Protein AF-A0A2P8VXW0-F1 (afdb_monomer)

Secondary structure (DSSP, 8-state):
-------------S----------------TT---TT----------BTTB-SS-TT-EEEEEEES-TTT-S-HHHHHHHHHHHEEEEEEEEEE---PPPTT-HHHHHHHHHHHHHHHHTTT--TT--HHHHHHHTT-S--------PPPSS---

Radius of gyration: 18.62 Å; Cα contacts (8 Å, |Δi|>4): 194; chains: 1; bounding box: 44×61×47 Å

Nearest PDB structures (foldseek):
  8ys9-assembly2_B  TM=9.111E-01  e=8.994E-05  Rubellimicrobium thermophilum DSM 16684
  8ys9-assembly1_A  TM=9.131E-01  e=2.119E-04  Rubellimicrobium thermophilum DSM 16684
  1vlm-assembly2_B  TM=7.626E-01  e=7.380E-05  Thermotoga maritima MSB8
  3bus-assembly2_B  TM=7.674E-01  e=1.343E-03  Lentzea aerocolonigenes
  2gs9-assembly1_B  TM=7.637E-01  e=4.118E-03  Thermus thermophilus HB8

Solvent-accessible surface area (backbone atoms only — not comparable to full-atom values): 9965 Å² total; per-residue (Å²): 141,87,78,88,78,77,91,71,84,82,77,95,73,90,73,63,69,48,74,49,78,43,85,55,89,80,83,84,76,72,95,86,66,86,59,91,88,67,93,77,38,69,45,86,51,81,41,41,60,62,51,54,90,62,58,68,50,67,34,64,60,48,77,44,72,58,42,73,27,26,52,94,47,53,67,50,22,45,48,36,55,58,44,25,30,26,93,91,36,46,82,46,76,49,64,57,51,40,52,62,84,99,36,72,62,30,54,50,30,59,70,44,22,67,55,34,27,74,72,50,79,37,24,31,44,54,35,64,57,67,63,54,54,69,67,60,74,60,97,73,85,86,85,81,90,78,86,74,83,68,96,62,90,86,122

Structure (mmCIF, N/CA/C/O backbone):
data_AF-A0A2P8VXW0-F1
#
_entry.id   AF-A0A2P8VXW0-F1
#
loop_
_atom_site.group_PDB
_atom_site.id
_atom_site.type_symbol
_atom_site.label_atom_id
_atom_site.label_alt_id
_atom_site.label_comp_id
_atom_site.label_asym_id
_atom_site.label_entity_id
_atom_site.label_seq_id
_atom_site.pdbx_PDB_ins_code
_atom_site.Cartn_x
_atom_site.Cartn_y
_atom_site.Cartn_z
_atom_site.occupancy
_atom_site.B_iso_or_equiv
_atom_site.auth_seq_id
_atom_site.auth_comp_id
_atom_site.auth_asym_id
_atom_site.auth_atom_id
_atom_site.pdbx_PDB_model_num
ATOM 1 N N . MET A 1 1 ? 4.647 48.413 15.005 1.00 32.50 1 MET A N 1
ATOM 2 C CA . MET A 1 1 ? 4.215 47.037 15.328 1.00 32.50 1 MET A CA 1
ATOM 3 C C . MET A 1 1 ? 4.619 46.131 14.163 1.00 32.50 1 MET A C 1
ATOM 5 O O . MET A 1 1 ? 3.854 46.026 13.212 1.00 32.50 1 MET A O 1
ATOM 9 N N . PRO A 1 2 ? 5.861 45.615 14.127 1.00 33.34 2 PRO A N 1
ATOM 10 C CA . PRO A 1 2 ? 6.393 44.892 12.972 1.00 33.34 2 PRO A CA 1
ATOM 11 C C . PRO A 1 2 ? 6.277 43.370 13.150 1.00 33.34 2 PRO A C 1
ATOM 13 O O . PRO A 1 2 ? 6.408 42.871 14.264 1.00 33.34 2 PRO A O 1
ATOM 16 N N . GLY A 1 3 ? 6.088 42.634 12.051 1.00 25.45 3 GLY A N 1
ATOM 17 C CA . GLY A 1 3 ? 6.204 41.173 12.068 1.00 25.45 3 GLY A CA 1
ATOM 18 C C . GLY A 1 3 ? 5.501 40.435 10.933 1.00 25.45 3 GLY A C 1
ATOM 19 O O . GLY A 1 3 ? 4.751 39.502 11.181 1.00 25.45 3 GLY A O 1
ATOM 20 N N . SER A 1 4 ? 5.719 40.847 9.686 1.00 39.91 4 SER A N 1
ATOM 21 C CA . SER A 1 4 ? 5.292 40.124 8.487 1.00 39.91 4 SER A CA 1
ATOM 22 C C . SER A 1 4 ? 5.861 38.697 8.444 1.00 39.91 4 SER A C 1
ATOM 24 O O . SER A 1 4 ? 7.034 38.511 8.123 1.00 39.91 4 SER A O 1
ATOM 26 N N . GLY A 1 5 ? 5.028 37.689 8.693 1.00 26.05 5 GLY A N 1
ATOM 27 C CA . GLY A 1 5 ? 5.357 36.280 8.478 1.00 26.05 5 GLY A CA 1
ATOM 28 C C . GLY A 1 5 ? 4.836 35.784 7.132 1.00 26.05 5 GLY A C 1
ATOM 29 O O . GLY A 1 5 ? 3.838 35.074 7.072 1.00 26.05 5 GLY A O 1
ATOM 30 N N . ARG A 1 6 ? 5.494 36.161 6.029 1.00 28.69 6 ARG A N 1
ATOM 31 C CA . ARG A 1 6 ? 5.313 35.461 4.748 1.00 28.69 6 ARG A CA 1
ATOM 32 C C . ARG A 1 6 ? 5.818 34.032 4.938 1.00 28.69 6 ARG A C 1
ATOM 34 O O . ARG A 1 6 ? 7.027 33.843 5.035 1.00 28.69 6 ARG A O 1
ATOM 41 N N . CYS A 1 7 ? 4.936 33.036 4.930 1.00 27.20 7 CYS A N 1
ATOM 42 C CA . CYS A 1 7 ? 5.365 31.649 4.771 1.00 27.20 7 CYS A CA 1
ATOM 43 C C . CYS A 1 7 ? 5.811 31.461 3.309 1.00 27.20 7 CYS A C 1
ATOM 45 O O . CYS A 1 7 ? 5.026 31.149 2.417 1.00 27.20 7 CYS A O 1
ATOM 47 N N . ARG A 1 8 ? 7.074 31.801 3.033 1.00 27.89 8 ARG A N 1
ATOM 48 C CA . ARG A 1 8 ? 7.763 31.509 1.776 1.00 27.89 8 ARG A CA 1
ATOM 49 C C . ARG A 1 8 ? 8.566 30.227 1.980 1.00 27.89 8 ARG A C 1
ATOM 51 O O . ARG A 1 8 ? 9.535 30.254 2.721 1.00 27.89 8 ARG A O 1
ATOM 58 N N . ARG A 1 9 ? 8.185 29.185 1.230 1.00 27.81 9 ARG A N 1
ATOM 59 C CA . ARG A 1 9 ? 8.923 27.937 0.953 1.00 27.81 9 ARG A CA 1
ATOM 60 C C . ARG A 1 9 ? 9.213 27.043 2.168 1.00 27.81 9 ARG A C 1
ATOM 62 O O . ARG A 1 9 ? 10.140 27.300 2.923 1.00 27.81 9 ARG A O 1
ATOM 69 N N . ALA A 1 10 ? 8.534 25.901 2.225 1.00 24.53 10 ALA A N 1
ATOM 70 C CA . ALA A 1 10 ? 9.124 24.675 2.748 1.00 24.53 10 ALA A CA 1
ATOM 71 C C . ALA A 1 10 ? 9.086 23.639 1.619 1.00 24.53 10 ALA A C 1
ATOM 73 O O . ALA A 1 10 ? 8.026 23.307 1.094 1.00 24.53 10 ALA A O 1
ATOM 74 N N . PHE A 1 11 ? 10.276 23.256 1.168 1.00 25.53 11 PHE A N 1
ATOM 75 C CA . PHE A 1 11 ? 10.506 22.175 0.225 1.00 25.53 11 PHE A CA 1
ATOM 76 C C . PHE A 1 11 ? 9.995 20.862 0.830 1.00 25.53 11 PHE A C 1
ATOM 78 O O . PHE A 1 11 ? 10.201 20.619 2.017 1.00 25.53 11 PHE A O 1
ATOM 85 N N . TYR A 1 12 ? 9.351 20.038 0.003 1.00 30.09 12 TYR A N 1
ATOM 86 C CA . TYR A 1 12 ? 8.997 18.651 0.295 1.00 30.09 12 TYR A CA 1
ATOM 87 C C . TYR A 1 12 ? 10.239 17.889 0.770 1.00 30.09 12 TYR A C 1
ATOM 89 O O . TYR A 1 12 ? 11.114 17.561 -0.027 1.00 30.09 12 TYR A O 1
ATOM 97 N N . LEU A 1 13 ? 10.337 17.663 2.076 1.00 30.61 13 LEU A N 1
ATOM 98 C CA . LEU A 1 13 ? 11.352 16.839 2.718 1.00 30.61 13 LEU A CA 1
ATOM 99 C C . LEU A 1 13 ? 10.647 16.083 3.850 1.00 30.61 13 LEU A C 1
ATOM 101 O O . LEU A 1 13 ? 10.494 16.596 4.953 1.00 30.61 13 LEU A O 1
ATOM 105 N N . PHE A 1 14 ? 10.200 14.872 3.515 1.00 34.50 14 PHE A N 1
ATOM 106 C CA . PHE A 1 14 ? 9.891 13.763 4.421 1.00 34.50 14 PHE A CA 1
ATOM 107 C C . PHE A 1 14 ? 8.890 14.044 5.549 1.00 34.50 14 PHE A C 1
ATOM 109 O O . PHE A 1 14 ? 9.259 14.205 6.708 1.00 34.50 14 PHE A O 1
ATOM 116 N N . SER A 1 15 ? 7.602 14.008 5.216 1.00 31.91 15 SER A N 1
ATOM 117 C CA . SER A 1 15 ? 6.515 13.605 6.122 1.00 31.91 15 SER A CA 1
ATOM 118 C C . SER A 1 15 ? 5.275 13.387 5.265 1.00 31.91 15 SER A C 1
ATOM 120 O O . SER A 1 15 ? 4.643 14.358 4.862 1.00 31.91 15 SER A O 1
ATOM 122 N N . ILE A 1 16 ? 4.954 12.133 4.939 1.00 39.44 16 ILE A N 1
ATOM 123 C CA . ILE A 1 16 ? 3.702 11.797 4.251 1.00 39.44 16 ILE A CA 1
ATOM 124 C C . ILE A 1 16 ? 2.576 12.010 5.272 1.00 39.44 16 ILE A C 1
ATOM 126 O O . ILE A 1 16 ? 2.527 11.257 6.248 1.00 39.44 16 ILE A O 1
ATOM 130 N N . PRO A 1 17 ? 1.680 13.004 5.111 1.00 34.31 17 PRO A N 1
ATOM 131 C CA . PRO A 1 17 ? 0.531 13.126 5.992 1.00 34.31 17 PRO A CA 1
ATOM 132 C C . PRO A 1 17 ? -0.378 11.922 5.742 1.00 34.31 17 PRO A C 1
ATOM 134 O O . PRO A 1 17 ? -1.047 11.825 4.714 1.00 34.31 17 PRO A O 1
ATOM 137 N N . CYS A 1 18 ? -0.377 10.973 6.675 1.00 37.03 18 CYS A N 1
ATOM 138 C CA . CYS A 1 18 ? -1.295 9.846 6.637 1.00 37.03 18 CYS A CA 1
ATOM 139 C C . CYS A 1 18 ? -2.715 10.371 6.883 1.00 37.03 18 CYS A C 1
ATOM 141 O O . CYS A 1 18 ? -3.084 10.711 8.008 1.00 37.03 18 CYS A O 1
ATOM 143 N N . LEU A 1 19 ? -3.516 10.460 5.819 1.00 43.06 19 LEU A N 1
ATOM 144 C CA . LEU A 1 19 ? -4.938 10.765 5.916 1.00 43.06 19 LEU A CA 1
ATOM 145 C C . LEU A 1 19 ? -5.657 9.550 6.505 1.00 43.06 19 LEU A C 1
ATOM 147 O O . LEU A 1 19 ? -6.092 8.646 5.795 1.00 43.06 19 LEU A O 1
ATOM 151 N N . LEU A 1 20 ? -5.765 9.520 7.826 1.00 41.34 20 LEU A N 1
ATOM 152 C CA . LEU A 1 20 ? -6.547 8.509 8.512 1.00 41.34 20 LEU A CA 1
ATOM 153 C C . LEU A 1 20 ? -8.025 8.900 8.490 1.00 41.34 20 LEU A C 1
ATOM 155 O O . L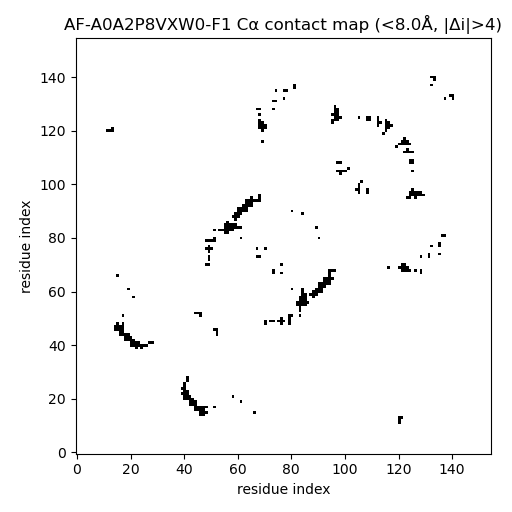EU A 1 20 ? -8.470 9.712 9.292 1.00 41.34 20 LEU A O 1
ATOM 159 N N . ILE A 1 21 ? -8.816 8.289 7.615 1.00 43.53 21 ILE A N 1
ATOM 160 C CA . ILE A 1 21 ? -10.265 8.504 7.606 1.00 43.53 21 ILE A CA 1
ATOM 161 C C . ILE A 1 21 ? -10.874 7.789 8.819 1.00 43.53 21 ILE A C 1
ATOM 163 O O . ILE A 1 21 ? -11.161 6.594 8.780 1.00 43.53 21 ILE A O 1
ATOM 167 N N . ARG A 1 22 ? -11.074 8.524 9.917 1.00 33.91 22 ARG A N 1
ATOM 168 C CA . ARG A 1 22 ? -11.868 8.048 11.052 1.00 33.91 22 ARG A CA 1
ATOM 169 C C . ARG A 1 22 ? -13.352 8.306 10.796 1.00 33.91 22 ARG A C 1
ATOM 171 O O . ARG A 1 22 ? -13.789 9.449 10.678 1.00 33.91 22 ARG A O 1
ATOM 178 N N . TRP A 1 23 ? -14.138 7.235 10.776 1.00 30.36 23 TRP A N 1
ATOM 179 C CA . TRP A 1 23 ? -15.598 7.301 10.808 1.00 30.36 23 TRP A CA 1
ATOM 180 C C . TRP A 1 23 ? -16.083 7.486 12.254 1.00 30.36 23 TRP A C 1
ATOM 182 O O . TRP A 1 23 ? -16.315 6.521 12.974 1.00 30.36 23 TRP A O 1
ATOM 192 N N . THR A 1 24 ? -16.223 8.733 12.695 1.00 32.41 24 THR A N 1
ATOM 193 C CA . THR A 1 24 ? -16.946 9.127 13.911 1.00 32.41 24 THR A CA 1
ATOM 194 C C . THR A 1 24 ? -17.556 10.516 13.735 1.00 32.41 24 THR A C 1
ATOM 196 O O . THR A 1 24 ? -16.836 11.484 13.501 1.00 32.41 24 THR A O 1
ATOM 199 N N . LYS A 1 25 ? -18.888 10.609 13.875 1.00 33.22 25 LYS A N 1
ATOM 200 C CA . LYS A 1 25 ? -19.676 11.853 13.845 1.00 33.22 25 LYS A CA 1
ATOM 201 C C . LYS A 1 25 ? -18.998 12.985 14.635 1.00 33.22 25 LYS A C 1
ATOM 203 O O . LYS A 1 25 ? -18.591 12.761 15.769 1.00 33.22 25 LYS A O 1
ATOM 208 N N . HIS A 1 26 ? -19.045 14.184 14.044 1.00 39.62 26 HIS A N 1
ATOM 209 C CA . HIS A 1 26 ? -18.769 15.524 14.595 1.00 39.62 26 HIS A CA 1
ATOM 210 C C . HIS A 1 26 ? -17.472 16.245 14.153 1.00 39.62 26 HIS A C 1
ATOM 212 O O . HIS A 1 26 ? -16.426 16.153 14.779 1.00 39.62 26 HIS A O 1
ATOM 218 N N . THR A 1 27 ? -17.702 17.145 13.185 1.00 35.44 27 THR A N 1
ATOM 219 C CA . THR A 1 27 ? -17.225 18.544 13.055 1.00 35.44 27 THR A CA 1
ATOM 220 C C . THR A 1 27 ? -15.918 18.876 12.307 1.00 35.44 27 THR A C 1
ATOM 222 O O . THR A 1 27 ? -14.819 18.684 12.809 1.00 35.44 27 THR A O 1
ATOM 225 N N . PHE A 1 28 ? -16.149 19.582 11.185 1.00 41.03 28 PHE A N 1
ATOM 226 C CA . PHE A 1 28 ? -15.348 20.580 10.447 1.00 41.03 28 PHE A CA 1
ATOM 227 C C . PHE A 1 28 ? -14.257 20.100 9.468 1.00 41.03 28 PHE A C 1
ATOM 229 O O . PHE A 1 28 ? -13.181 19.665 9.863 1.00 41.03 28 PHE A O 1
ATOM 236 N N . VAL A 1 29 ? -14.535 20.263 8.163 1.00 44.91 29 VAL A N 1
ATOM 237 C CA . VAL A 1 29 ? -13.724 19.796 7.022 1.00 44.91 29 VAL A CA 1
ATOM 238 C C . VAL A 1 29 ? -13.568 20.923 5.969 1.00 44.91 29 VAL A C 1
ATOM 240 O O . VAL A 1 29 ? -14.531 21.653 5.740 1.00 44.91 29 VAL A O 1
ATOM 243 N N . PRO A 1 30 ? -12.384 21.107 5.340 1.00 44.50 30 PRO A N 1
ATOM 244 C CA . PRO A 1 30 ? -12.127 22.100 4.277 1.00 44.50 30 PRO A CA 1
ATOM 245 C C . PRO A 1 30 ? -12.933 21.888 2.966 1.00 44.50 30 PRO A C 1
ATOM 247 O O . PRO A 1 30 ? -13.472 20.806 2.738 1.00 44.50 30 PRO A O 1
ATOM 250 N N . PRO A 1 31 ? -12.989 22.898 2.063 1.00 45.31 31 PRO A N 1
ATOM 251 C CA . PRO A 1 31 ? -14.082 23.126 1.094 1.00 45.31 31 PRO A CA 1
ATOM 252 C C . PRO A 1 31 ? -14.174 22.182 -0.125 1.00 45.31 31 PRO A C 1
ATOM 254 O O . PRO A 1 31 ? -14.867 22.504 -1.084 1.00 45.31 31 PRO A O 1
ATOM 257 N N . TYR A 1 32 ? -13.496 21.031 -0.134 1.00 48.12 32 TYR A N 1
ATOM 258 C CA . TYR A 1 32 ? -13.523 20.085 -1.268 1.00 48.12 32 TYR A CA 1
ATOM 259 C C . TYR A 1 32 ? -14.454 18.875 -1.048 1.00 48.12 32 TYR A C 1
ATOM 261 O O . TYR A 1 32 ? -14.381 17.900 -1.791 1.00 48.12 32 TYR A O 1
ATOM 269 N N . VAL A 1 33 ? -15.306 18.921 -0.017 1.00 49.41 33 VAL A N 1
ATOM 270 C CA . VAL A 1 33 ? -16.065 17.765 0.504 1.00 49.41 33 VAL A CA 1
ATOM 271 C C . VAL A 1 33 ? -17.588 17.861 0.286 1.00 49.41 33 VAL A C 1
ATOM 273 O O . VAL A 1 33 ? -18.316 16.914 0.569 1.00 49.41 33 VAL A O 1
ATOM 276 N N . ASP A 1 34 ? -18.088 18.941 -0.317 1.00 47.50 34 ASP A N 1
ATOM 277 C CA . ASP A 1 34 ? -19.525 19.139 -0.570 1.00 47.50 34 ASP A CA 1
ATOM 278 C C . ASP A 1 34 ? -20.044 18.385 -1.815 1.00 47.50 34 ASP A C 1
ATOM 280 O O . ASP A 1 34 ? -20.622 18.967 -2.733 1.00 47.50 34 ASP A O 1
ATOM 284 N N . THR A 1 35 ? -19.870 17.061 -1.863 1.00 50.34 35 THR A N 1
ATOM 285 C CA . THR A 1 35 ? -20.703 16.202 -2.724 1.00 50.34 35 THR A CA 1
ATOM 286 C C . THR A 1 35 ? -22.012 15.878 -1.993 1.00 50.34 35 THR A C 1
ATOM 288 O O . THR A 1 35 ? -21.978 15.147 -1.000 1.00 50.34 35 THR A O 1
ATOM 291 N N . PRO A 1 36 ? -23.174 16.388 -2.443 1.00 44.09 36 PRO A N 1
ATOM 292 C CA . PRO A 1 36 ? -24.445 16.157 -1.763 1.00 44.09 36 PRO A CA 1
ATOM 293 C C . PRO A 1 36 ? -24.820 14.666 -1.783 1.00 44.09 36 PRO A C 1
ATOM 295 O O . PRO A 1 36 ? -24.911 14.061 -2.850 1.00 44.09 36 PRO A O 1
ATOM 298 N N . GLY A 1 37 ? -25.048 14.077 -0.602 1.00 51.62 37 GLY A N 1
ATOM 299 C CA . GLY A 1 37 ? -25.558 12.704 -0.441 1.00 51.62 37 GLY A CA 1
ATOM 300 C C . GLY A 1 37 ? -24.640 11.715 0.287 1.00 51.62 37 GLY A C 1
ATOM 301 O O . GLY A 1 37 ? -25.079 10.606 0.581 1.00 51.62 37 GLY A O 1
ATOM 302 N N . LEU A 1 38 ? -23.404 12.098 0.621 1.00 51.81 38 LEU A N 1
ATOM 303 C CA . LEU A 1 38 ? -22.502 11.297 1.454 1.00 51.81 38 LEU A CA 1
ATOM 304 C C . LEU A 1 38 ? -22.214 12.042 2.768 1.00 51.81 38 LEU A C 1
ATOM 306 O O . LEU A 1 38 ? -21.355 12.916 2.819 1.00 51.81 38 LEU A O 1
ATOM 310 N N . GLU A 1 39 ? -22.925 11.702 3.846 1.00 55.09 39 GLU A N 1
ATOM 311 C CA . GLU A 1 39 ? -22.546 12.154 5.190 1.00 55.09 39 GLU A CA 1
ATOM 312 C C . GLU A 1 39 ? -21.380 11.293 5.693 1.00 55.09 39 GLU A C 1
ATOM 314 O O . GLU A 1 39 ? -21.569 10.138 6.077 1.00 55.09 39 GLU A O 1
ATOM 319 N N . PHE A 1 40 ? -20.165 11.842 5.694 1.00 58.28 40 PHE A N 1
ATOM 320 C CA . PHE A 1 40 ? -19.004 11.212 6.319 1.00 58.28 40 PHE A CA 1
ATOM 321 C C . PHE A 1 40 ? -18.277 12.192 7.237 1.00 58.28 40 PHE A C 1
ATOM 323 O O . PHE A 1 40 ? -18.239 13.398 7.006 1.00 58.28 40 PHE A O 1
ATOM 330 N N . SER A 1 41 ? -17.690 11.660 8.305 1.00 60.25 41 SER A N 1
ATOM 331 C CA . SER A 1 41 ? -16.771 12.398 9.166 1.00 60.25 41 SER A CA 1
ATOM 332 C C . SER A 1 41 ? -15.343 12.206 8.676 1.00 60.25 41 SER A C 1
ATOM 334 O O . SER A 1 41 ? -14.942 11.082 8.370 1.00 60.25 41 SER A O 1
ATOM 336 N N . LEU A 1 42 ? -14.566 13.283 8.656 1.00 69.31 42 LEU A N 1
ATOM 337 C CA . LEU A 1 42 ? -13.146 13.237 8.341 1.00 69.31 42 LEU A CA 1
ATOM 338 C C . LEU A 1 42 ? -12.357 13.783 9.529 1.00 69.31 42 LEU A C 1
ATOM 340 O O . LEU A 1 42 ? -12.604 14.902 9.968 1.00 69.31 42 LEU A O 1
ATOM 344 N N . GLU A 1 43 ? -11.396 13.006 10.021 1.00 74.94 43 GLU A N 1
ATOM 345 C CA . GLU A 1 43 ? -10.424 13.452 11.018 1.00 74.94 43 GLU A CA 1
ATOM 346 C C . GLU A 1 43 ? -9.038 13.439 10.368 1.00 74.94 43 GLU A C 1
ATOM 348 O O . GLU A 1 43 ? -8.622 12.422 9.828 1.00 74.94 43 GLU A O 1
ATOM 353 N N . LEU A 1 44 ? -8.314 14.558 10.394 1.00 76.06 44 LEU A N 1
ATOM 354 C CA . LEU A 1 44 ? -6.935 14.599 9.911 1.00 76.06 44 LEU A CA 1
ATOM 355 C C . LEU A 1 44 ? -5.981 14.457 11.095 1.00 76.06 44 LEU A C 1
ATOM 357 O O . LEU A 1 44 ? -6.056 15.232 12.048 1.00 76.06 44 LEU A O 1
ATOM 361 N N . ARG A 1 45 ? -5.047 13.507 11.007 1.00 80.25 45 ARG A N 1
ATOM 362 C CA . ARG A 1 45 ? -3.971 13.338 11.987 1.00 80.25 45 ARG A CA 1
ATOM 363 C C . ARG A 1 45 ? -2.618 13.508 11.314 1.00 80.25 45 ARG A C 1
ATOM 365 O O . ARG A 1 45 ? -2.403 13.023 10.209 1.00 80.25 45 ARG A O 1
ATOM 372 N N . ILE A 1 46 ? -1.707 14.200 11.989 1.00 81.62 46 ILE A N 1
ATOM 373 C CA . ILE A 1 46 ? -0.323 14.362 11.534 1.00 81.62 46 ILE A CA 1
ATOM 374 C C . ILE A 1 46 ? 0.506 13.229 12.143 1.00 81.62 46 ILE A C 1
ATOM 376 O O . ILE A 1 46 ? 0.465 13.024 13.354 1.00 81.62 46 ILE A O 1
ATOM 380 N N . GLY A 1 47 ? 1.247 12.500 11.311 1.00 81.56 47 GLY A N 1
ATOM 381 C CA . GLY A 1 47 ? 2.104 11.390 11.721 1.00 81.56 47 GLY A CA 1
ATOM 382 C C . GLY A 1 47 ? 2.841 10.778 10.531 1.00 81.56 47 GLY A C 1
ATOM 383 O O . GLY A 1 47 ? 2.690 11.252 9.405 1.00 81.56 47 GLY A O 1
ATOM 384 N N . THR A 1 48 ? 3.625 9.733 10.787 1.00 86.56 48 THR A N 1
ATOM 385 C CA . THR A 1 48 ? 4.311 8.940 9.757 1.00 86.56 48 THR A CA 1
ATOM 386 C C . THR A 1 48 ? 3.631 7.583 9.596 1.00 86.56 48 THR A C 1
ATOM 388 O O . THR A 1 48 ? 2.920 7.123 10.488 1.00 86.56 48 THR A O 1
ATOM 391 N N . ALA A 1 49 ? 3.836 6.927 8.455 1.00 89.38 49 ALA A N 1
ATOM 392 C CA . ALA A 1 49 ? 3.231 5.621 8.197 1.00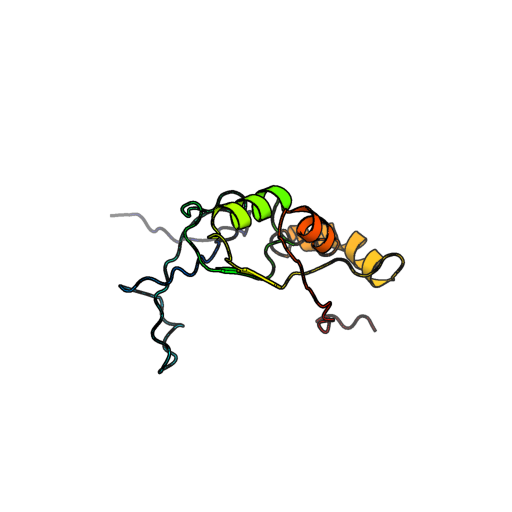 89.38 49 ALA A CA 1
ATOM 393 C C . ALA A 1 49 ? 3.861 4.520 9.069 1.00 89.38 49 ALA A C 1
ATOM 395 O O . ALA A 1 49 ? 3.193 3.562 9.442 1.00 89.38 49 ALA A O 1
ATOM 396 N N . GLU A 1 50 ? 5.129 4.703 9.441 1.00 91.88 50 GLU A N 1
ATOM 397 C CA . GLU A 1 50 ? 5.880 3.852 10.362 1.00 91.88 50 GLU A CA 1
ATOM 398 C C . GLU A 1 50 ? 5.462 4.029 11.833 1.00 91.88 50 GLU A C 1
ATOM 400 O O . GLU A 1 50 ? 5.870 3.232 12.675 1.00 91.88 50 GLU A O 1
ATOM 405 N N . GLN A 1 51 ? 4.672 5.061 12.158 1.00 90.38 51 GLN A N 1
ATOM 406 C CA . GLN A 1 51 ? 4.132 5.290 13.499 1.00 90.38 51 GLN A CA 1
ATOM 407 C C . GLN A 1 51 ? 2.793 6.037 13.419 1.00 90.38 51 GLN A C 1
ATOM 409 O O . GLN A 1 51 ? 2.714 7.264 13.551 1.00 90.38 51 GLN A O 1
ATOM 414 N N . LEU A 1 52 ? 1.717 5.281 13.208 1.00 89.69 52 LEU A N 1
ATOM 415 C CA . LEU A 1 52 ? 0.382 5.830 13.039 1.00 89.69 52 LEU A CA 1
ATOM 416 C C . LEU A 1 52 ? -0.147 6.369 14.381 1.00 89.69 52 LEU A C 1
ATOM 418 O O . LEU A 1 52 ? -0.191 5.628 15.369 1.00 89.69 52 LEU A O 1
ATOM 422 N N . PRO A 1 53 ? -0.634 7.625 14.442 1.00 90.06 53 PRO A N 1
ATOM 423 C CA . PRO A 1 53 ? -1.205 8.225 15.650 1.00 90.06 53 PRO A CA 1
ATOM 424 C C . PRO A 1 53 ? -2.631 7.703 15.900 1.00 90.06 53 PRO A C 1
ATOM 426 O O . PRO A 1 53 ? -3.599 8.463 15.938 1.00 90.06 53 PRO A O 1
ATOM 429 N N . VAL A 1 54 ? -2.775 6.383 16.001 1.00 91.31 54 VAL A N 1
ATOM 430 C CA . VAL A 1 54 ? -4.039 5.638 16.003 1.00 91.31 54 VAL A CA 1
ATOM 431 C C . VAL A 1 54 ? -3.941 4.502 17.003 1.00 91.31 54 VAL A C 1
ATOM 433 O O . VAL A 1 54 ? -2.901 3.852 17.126 1.00 91.31 54 VAL A O 1
ATOM 436 N N . GLU A 1 55 ? -5.026 4.264 17.728 1.00 94.31 55 GLU A N 1
ATOM 437 C CA . GLU A 1 55 ? -5.091 3.207 18.730 1.00 94.31 55 GLU A CA 1
ATOM 438 C C . GLU A 1 55 ? -5.007 1.821 18.080 1.00 94.31 55 GLU A C 1
ATOM 440 O O . GLU A 1 55 ? -5.457 1.604 16.952 1.00 94.31 55 GLU A O 1
ATOM 445 N N . THR A 1 56 ? -4.421 0.874 18.805 1.00 97.56 56 THR A N 1
ATOM 446 C CA . THR A 1 56 ? -4.362 -0.531 18.392 1.00 97.56 56 THR A CA 1
ATOM 447 C C . THR A 1 56 ? -5.773 -1.102 18.261 1.00 97.56 56 THR A C 1
ATOM 449 O O . THR A 1 56 ? -6.624 -0.822 19.102 1.00 97.56 56 THR A O 1
ATOM 452 N N . ALA A 1 57 ? -6.015 -1.911 17.229 1.00 96.88 57 ALA A N 1
ATOM 453 C CA . ALA A 1 57 ? -7.286 -2.582 16.973 1.00 96.88 57 ALA A CA 1
ATOM 454 C C . ALA A 1 57 ? -8.510 -1.646 17.017 1.00 96.88 57 ALA A C 1
ATOM 456 O O . ALA A 1 57 ? -9.545 -1.978 17.596 1.00 96.88 57 ALA A O 1
ATOM 457 N N . SER A 1 58 ? -8.397 -0.460 16.415 1.00 94.19 58 SER A N 1
ATOM 458 C CA . SER A 1 58 ? -9.423 0.589 16.485 1.00 94.19 58 SER A CA 1
ATOM 459 C C . SER A 1 58 ? -10.103 0.892 15.151 1.00 94.19 58 SER A C 1
ATOM 461 O O . SER A 1 58 ? -11.216 1.422 15.154 1.00 94.19 58 SER A O 1
ATOM 463 N N . VAL A 1 59 ? -9.505 0.507 14.017 1.00 90.69 59 VAL A N 1
ATOM 464 C CA . VAL A 1 59 ? -10.057 0.780 12.681 1.00 90.69 59 VAL A CA 1
ATOM 465 C C . VAL A 1 59 ? -10.493 -0.493 11.959 1.00 90.69 59 VAL A C 1
ATOM 467 O O . VAL A 1 59 ? -9.863 -1.543 12.062 1.00 90.69 59 VAL A O 1
ATOM 470 N N . ASP A 1 60 ? -11.597 -0.400 11.219 1.00 91.06 60 ASP A N 1
ATOM 471 C CA . ASP A 1 60 ? -12.140 -1.510 10.424 1.00 91.06 60 ASP A CA 1
ATOM 472 C C . ASP A 1 60 ? -11.413 -1.670 9.082 1.00 91.06 60 ASP A C 1
ATOM 474 O O . ASP A 1 60 ? -11.359 -2.762 8.514 1.00 91.06 60 ASP A O 1
ATOM 478 N N . ALA A 1 61 ? -10.843 -0.580 8.564 1.00 93.19 61 ALA A N 1
ATOM 479 C CA . ALA A 1 61 ? -10.075 -0.601 7.336 1.00 93.19 61 ALA A CA 1
ATOM 480 C C . ALA A 1 61 ? -8.955 0.440 7.333 1.00 93.19 61 ALA A C 1
ATOM 482 O O . ALA A 1 61 ? -9.068 1.500 7.949 1.00 93.19 61 ALA A O 1
ATOM 483 N N . VAL A 1 62 ? -7.903 0.143 6.576 1.00 94.12 62 VAL A N 1
ATOM 484 C CA . VAL A 1 62 ? -6.837 1.082 6.222 1.00 94.12 62 VAL A CA 1
ATOM 485 C C . VAL A 1 62 ? -6.762 1.155 4.701 1.00 94.12 62 VAL A C 1
ATOM 487 O O . VAL A 1 62 ? -6.846 0.129 4.028 1.00 94.12 62 VAL A O 1
ATOM 490 N N . ILE A 1 63 ? -6.621 2.364 4.158 1.00 94.31 63 ILE A N 1
ATOM 491 C CA . ILE A 1 63 ? -6.472 2.604 2.720 1.00 94.31 63 ILE A CA 1
ATOM 492 C C . ILE A 1 63 ? -5.127 3.294 2.490 1.00 94.31 63 ILE A C 1
ATOM 494 O O . ILE A 1 63 ? -4.869 4.343 3.074 1.00 94.31 63 ILE A O 1
ATOM 498 N N . SER A 1 64 ? -4.283 2.707 1.643 1.00 91.00 64 SER A N 1
ATOM 499 C CA . SER A 1 64 ? -2.986 3.255 1.235 1.00 91.00 64 SER A CA 1
ATOM 500 C C . SER A 1 64 ? -2.987 3.574 -0.255 1.00 91.00 64 SER A C 1
ATOM 502 O O . SER A 1 64 ? -3.330 2.730 -1.079 1.00 91.00 64 SER A O 1
ATOM 504 N N . THR A 1 65 ? -2.589 4.786 -0.626 1.00 90.62 65 THR A N 1
ATOM 505 C CA . THR A 1 65 ? -2.487 5.185 -2.034 1.00 90.62 65 THR A CA 1
ATOM 506 C C . THR A 1 65 ? -1.119 5.788 -2.308 1.00 90.62 65 THR A C 1
ATOM 508 O O . THR A 1 65 ? -0.862 6.922 -1.910 1.00 90.62 65 THR A O 1
ATOM 511 N N . LEU A 1 66 ? -0.263 5.046 -3.009 1.00 90.00 66 LEU A N 1
ATOM 512 C CA . LEU A 1 66 ? 1.098 5.446 -3.379 1.00 90.00 66 LEU A CA 1
ATOM 513 C C . LEU A 1 66 ? 1.975 5.814 -2.164 1.00 90.00 66 LEU A C 1
ATOM 515 O O . LEU A 1 66 ? 2.799 6.726 -2.241 1.00 90.00 66 LEU A O 1
ATOM 519 N N . VAL A 1 67 ? 1.793 5.114 -1.039 1.00 90.88 67 VAL A N 1
ATOM 520 C CA . VAL A 1 67 ? 2.538 5.351 0.211 1.00 90.88 67 VAL A CA 1
ATOM 521 C C . VAL A 1 67 ? 3.637 4.309 0.392 1.00 90.88 67 VAL A C 1
ATOM 523 O O . VAL A 1 67 ? 4.788 4.664 0.656 1.00 90.88 67 VAL A O 1
ATOM 526 N N . LEU A 1 68 ? 3.336 3.021 0.203 1.00 92.94 68 LEU A N 1
ATOM 527 C CA . LEU A 1 68 ? 4.295 1.935 0.437 1.00 92.94 68 LEU A CA 1
ATOM 528 C C . LEU A 1 68 ? 5.498 1.984 -0.511 1.00 92.94 68 LEU A C 1
ATOM 530 O O . LEU A 1 68 ? 6.556 1.451 -0.178 1.00 92.94 68 LEU A O 1
ATOM 534 N N . CYS A 1 69 ? 5.390 2.619 -1.679 1.00 90.38 69 CYS A N 1
ATOM 535 C CA . CYS A 1 69 ? 6.551 2.866 -2.540 1.00 90.38 69 CYS A CA 1
ATOM 536 C C . CYS A 1 69 ? 7.488 3.969 -2.013 1.00 90.38 69 CYS A C 1
ATOM 538 O O . CYS A 1 69 ? 8.647 4.011 -2.423 1.00 90.38 69 CYS A O 1
ATOM 540 N N . SER A 1 70 ? 7.016 4.831 -1.111 1.00 89.75 70 SER A N 1
ATOM 541 C CA . SER A 1 70 ? 7.684 6.081 -0.716 1.00 89.75 70 SER A CA 1
ATOM 542 C C . SER A 1 70 ? 8.202 6.079 0.723 1.00 89.75 70 SER A C 1
ATOM 544 O O . SER A 1 70 ? 9.201 6.733 1.019 1.00 89.75 70 SER A O 1
ATOM 546 N N . VAL A 1 71 ? 7.576 5.300 1.609 1.00 90.69 71 VAL A N 1
ATOM 547 C CA . VAL A 1 71 ? 8.007 5.147 3.010 1.00 90.69 71 VAL A CA 1
ATOM 548 C C . VAL A 1 71 ? 9.447 4.648 3.126 1.00 90.69 71 VAL A C 1
ATOM 550 O O . VAL A 1 71 ? 9.966 3.936 2.245 1.00 90.69 71 VAL A O 1
ATOM 553 N N . ALA A 1 72 ? 10.091 5.022 4.232 1.00 89.38 72 ALA A N 1
ATOM 554 C CA . ALA A 1 72 ? 11.462 4.630 4.521 1.00 89.38 72 ALA A CA 1
ATOM 555 C C . ALA A 1 72 ? 11.529 3.141 4.874 1.00 89.38 72 ALA A C 1
ATOM 557 O O . ALA A 1 72 ? 12.386 2.434 4.334 1.00 89.38 72 ALA A O 1
ATOM 558 N N . ASP A 1 73 ? 10.581 2.679 5.695 1.00 91.94 73 ASP A N 1
ATOM 559 C CA . ASP A 1 73 ? 10.458 1.291 6.131 1.00 91.94 73 ASP A CA 1
ATOM 560 C C . ASP A 1 73 ? 9.036 0.755 5.891 1.00 91.94 73 ASP A C 1
ATOM 562 O O . ASP A 1 73 ? 8.074 1.063 6.600 1.00 91.94 73 ASP A O 1
ATOM 566 N N . VAL A 1 74 ? 8.906 -0.078 4.857 1.00 94.81 74 VAL A N 1
ATOM 567 C CA . VAL A 1 74 ? 7.635 -0.722 4.501 1.00 94.81 74 VAL A CA 1
ATOM 568 C C . VAL A 1 74 ? 7.239 -1.772 5.527 1.00 94.81 74 VAL A C 1
ATOM 570 O O . VAL A 1 74 ? 6.055 -1.909 5.806 1.00 94.81 74 VAL A O 1
ATOM 573 N N . ALA A 1 75 ? 8.196 -2.508 6.093 1.00 96.00 75 ALA A N 1
ATOM 574 C CA . ALA A 1 75 ? 7.885 -3.548 7.061 1.00 96.00 75 ALA A CA 1
ATOM 575 C C . ALA A 1 75 ? 7.306 -2.917 8.331 1.00 96.00 75 ALA A C 1
ATOM 577 O O . ALA A 1 75 ? 6.228 -3.318 8.763 1.00 96.00 75 ALA A O 1
ATOM 578 N N . ALA A 1 76 ? 7.950 -1.869 8.857 1.00 95.00 76 ALA A N 1
ATOM 579 C CA . ALA A 1 76 ? 7.432 -1.101 9.990 1.00 95.00 76 ALA A CA 1
ATOM 580 C C . ALA A 1 76 ? 6.049 -0.498 9.692 1.00 95.00 76 ALA A C 1
ATOM 582 O O . ALA A 1 76 ? 5.132 -0.628 10.498 1.00 95.00 76 ALA A O 1
ATOM 583 N N . THR A 1 77 ? 5.868 0.078 8.498 1.00 95.75 77 THR A N 1
ATOM 584 C CA . THR A 1 77 ? 4.565 0.603 8.060 1.00 95.75 77 THR A CA 1
ATOM 585 C C . THR A 1 77 ? 3.482 -0.479 8.060 1.00 95.75 77 THR A C 1
ATOM 587 O O . THR A 1 77 ? 2.389 -0.265 8.575 1.00 95.75 77 THR A O 1
ATOM 590 N N . LEU A 1 78 ? 3.760 -1.664 7.512 1.00 97.38 78 LEU A N 1
ATOM 591 C CA . LEU A 1 78 ? 2.786 -2.757 7.471 1.00 97.38 78 LEU A CA 1
ATOM 592 C C . LEU A 1 78 ? 2.486 -3.319 8.869 1.00 97.38 78 LEU A C 1
ATOM 594 O O . LEU A 1 78 ? 1.344 -3.697 9.128 1.00 97.38 78 LEU A O 1
ATOM 598 N N . GLN A 1 79 ? 3.460 -3.315 9.784 1.00 98.06 79 GLN A N 1
ATOM 599 C CA . GLN A 1 79 ? 3.212 -3.653 11.189 1.00 98.06 79 GLN A CA 1
ATOM 600 C C . GLN A 1 79 ? 2.286 -2.638 11.865 1.00 98.06 79 GLN A C 1
ATOM 602 O O . GLN A 1 79 ? 1.376 -3.039 12.586 1.00 98.06 79 GLN A O 1
ATOM 607 N N . GLU A 1 80 ? 2.442 -1.343 11.590 1.00 97.69 80 GLU A N 1
ATOM 608 C CA . GLU A 1 80 ? 1.505 -0.328 12.079 1.00 97.69 80 GLU A CA 1
ATOM 609 C C . GLU A 1 80 ? 0.103 -0.509 11.498 1.00 97.69 80 GLU A C 1
ATOM 611 O O . GLU A 1 80 ? -0.876 -0.415 12.237 1.00 97.69 80 GLU A O 1
ATOM 616 N N . VAL A 1 81 ? -0.012 -0.830 10.204 1.00 97.31 81 VAL A N 1
ATOM 617 C CA . VAL A 1 81 ? -1.301 -1.155 9.570 1.00 97.31 81 VAL A CA 1
ATOM 618 C C . VAL A 1 81 ? -1.977 -2.321 10.292 1.00 97.31 81 VAL A C 1
ATOM 620 O O . VAL A 1 81 ? -3.144 -2.216 10.665 1.00 97.31 81 VAL A O 1
ATOM 623 N N . LEU A 1 82 ? -1.251 -3.412 10.538 1.00 97.62 82 LEU A N 1
ATOM 624 C CA . LEU A 1 82 ? -1.778 -4.563 11.273 1.00 97.62 82 LEU A CA 1
ATOM 625 C C . LEU A 1 82 ? -2.152 -4.205 12.711 1.00 97.62 82 LEU A C 1
ATOM 627 O O . LEU A 1 82 ? -3.205 -4.620 13.186 1.00 97.62 82 LEU A O 1
ATOM 631 N N . ARG A 1 83 ? -1.327 -3.402 13.392 1.00 98.00 83 ARG A N 1
ATOM 632 C CA . ARG A 1 83 ? -1.572 -2.966 14.769 1.00 98.00 83 ARG A CA 1
ATOM 633 C C . ARG A 1 83 ? -2.882 -2.197 14.888 1.00 98.00 83 ARG A C 1
ATOM 635 O O . ARG A 1 83 ? -3.625 -2.418 15.840 1.00 98.00 83 ARG A O 1
ATOM 642 N N . VAL A 1 84 ? -3.161 -1.265 13.978 1.00 97.12 84 VAL A N 1
ATOM 643 C CA . VAL A 1 84 ? -4.349 -0.400 14.083 1.00 97.12 84 VAL A CA 1
ATOM 644 C C . VAL A 1 84 ? -5.632 -1.107 13.648 1.00 97.12 84 VAL A C 1
ATOM 646 O O . VAL A 1 84 ? -6.712 -0.746 14.122 1.00 97.12 84 VAL A O 1
ATOM 649 N N . LEU A 1 85 ? -5.532 -2.117 12.780 1.00 96.88 85 LEU A N 1
ATOM 650 C CA . LEU A 1 85 ? -6.676 -2.893 12.310 1.00 96.88 85 LEU A CA 1
ATOM 651 C C . LEU A 1 85 ? -7.281 -3.740 13.434 1.00 96.88 85 LEU A C 1
ATOM 653 O O . LEU A 1 85 ? -6.591 -4.448 14.166 1.00 96.88 85 LEU A O 1
ATOM 657 N N . LYS A 1 86 ? -8.610 -3.702 13.550 1.00 96.94 86 LYS A N 1
ATOM 658 C CA . LYS A 1 86 ? -9.366 -4.685 14.337 1.00 96.94 86 LYS A CA 1
ATOM 659 C C . LYS A 1 86 ? -9.163 -6.090 13.765 1.00 96.94 86 LYS A C 1
ATOM 661 O O . LYS A 1 86 ? -8.875 -6.256 12.580 1.00 96.94 86 LYS A O 1
ATOM 666 N N . SER A 1 87 ? -9.427 -7.113 14.579 1.00 95.25 87 SER A N 1
ATOM 667 C CA . SER A 1 87 ? -9.578 -8.479 14.064 1.00 95.25 87 SER A CA 1
ATOM 668 C C . SER A 1 87 ? -10.663 -8.513 12.977 1.00 95.25 87 SER A C 1
ATOM 670 O O . SER A 1 87 ? -11.762 -7.995 13.179 1.00 95.25 87 SER A O 1
ATOM 672 N N . GLY A 1 88 ? -10.336 -9.067 11.805 1.00 93.38 88 GLY A N 1
ATOM 673 C CA . GLY A 1 88 ? -11.207 -9.065 10.622 1.00 93.38 88 GLY A CA 1
ATOM 674 C C . GLY A 1 88 ? -11.216 -7.760 9.812 1.00 93.38 88 GLY A C 1
ATOM 675 O O . GLY A 1 88 ? -11.928 -7.676 8.807 1.00 93.38 88 GLY A O 1
ATOM 676 N N . GLY A 1 89 ? -10.436 -6.754 10.219 1.00 94.25 89 GLY A N 1
ATOM 677 C CA . GLY A 1 89 ? -10.246 -5.517 9.470 1.00 94.25 89 GLY A CA 1
ATOM 678 C C . GLY A 1 89 ? -9.522 -5.739 8.138 1.00 94.25 89 GLY A C 1
ATOM 679 O O . GLY A 1 89 ? -8.894 -6.774 7.911 1.00 94.25 89 GLY A O 1
ATOM 680 N N . ARG A 1 90 ? -9.627 -4.770 7.223 1.00 94.69 90 ARG A N 1
ATOM 681 C CA . ARG A 1 90 ? -9.113 -4.907 5.849 1.00 94.69 90 ARG A CA 1
ATOM 682 C C . ARG A 1 90 ? -8.132 -3.812 5.469 1.00 94.69 90 ARG A C 1
ATOM 684 O O . ARG A 1 90 ? -8.377 -2.633 5.698 1.00 94.69 90 ARG A O 1
ATOM 691 N N . PHE A 1 91 ? -7.060 -4.205 4.797 1.00 96.88 91 PHE A N 1
ATOM 692 C CA . PHE A 1 91 ? -6.126 -3.274 4.187 1.00 96.88 91 PHE A CA 1
ATOM 693 C C . PHE A 1 91 ? -6.349 -3.210 2.674 1.00 96.88 91 PHE A C 1
ATOM 695 O O . PHE A 1 91 ? -6.302 -4.233 1.994 1.00 96.88 91 PHE A O 1
ATOM 702 N N . TYR A 1 92 ? -6.594 -2.009 2.155 1.00 95.12 92 TYR A N 1
ATOM 703 C CA . TYR A 1 92 ? -6.721 -1.732 0.728 1.00 95.12 92 TYR A CA 1
ATOM 704 C C . TYR A 1 92 ? -5.559 -0.862 0.277 1.00 95.12 92 TYR A C 1
ATOM 706 O O . TYR A 1 92 ? -5.201 0.098 0.959 1.00 95.12 92 TYR A O 1
ATOM 714 N N . PHE A 1 93 ? -4.985 -1.166 -0.882 1.00 94.06 93 PHE A N 1
ATOM 715 C CA . PHE A 1 93 ? -3.843 -0.419 -1.379 1.00 94.06 93 PHE A CA 1
ATOM 716 C C . PHE A 1 93 ? -3.838 -0.284 -2.899 1.00 94.06 93 PHE A C 1
ATOM 718 O O . PHE A 1 93 ? -4.328 -1.149 -3.624 1.00 94.06 93 PHE A O 1
ATOM 725 N N . ILE A 1 94 ? -3.230 0.799 -3.369 1.00 92.88 94 ILE A N 1
ATOM 726 C CA . ILE A 1 94 ? -2.770 0.961 -4.746 1.00 92.88 94 ILE A CA 1
ATOM 727 C C . ILE A 1 94 ? -1.382 1.589 -4.701 1.00 92.88 94 ILE A C 1
ATOM 729 O O . ILE A 1 94 ? -1.187 2.636 -4.093 1.00 92.88 94 ILE A O 1
ATOM 733 N N . GLU A 1 95 ? -0.400 0.935 -5.312 1.00 89.62 95 GLU A N 1
ATOM 734 C CA . GLU A 1 95 ? 1.013 1.282 -5.151 1.00 89.62 95 GLU A CA 1
ATOM 735 C C . GLU A 1 95 ? 1.750 1.204 -6.485 1.00 89.62 95 GLU A C 1
ATOM 737 O O . GLU A 1 95 ? 1.427 0.379 -7.343 1.00 89.62 95 GLU A O 1
ATOM 742 N N . HIS A 1 96 ? 2.789 2.025 -6.639 1.00 91.12 96 HIS A N 1
ATOM 743 C CA . HIS A 1 96 ? 3.783 1.771 -7.673 1.00 91.12 96 HIS A CA 1
ATOM 744 C C . HIS A 1 96 ? 4.607 0.551 -7.282 1.00 91.12 96 HIS A C 1
ATOM 746 O O . HIS A 1 96 ? 5.117 0.460 -6.164 1.00 91.12 96 HIS A O 1
ATOM 752 N N . VAL A 1 97 ? 4.761 -0.371 -8.226 1.00 93.50 97 VAL A N 1
ATOM 753 C CA . VAL A 1 97 ? 5.503 -1.609 -8.014 1.00 93.50 97 VAL A CA 1
ATOM 754 C C . VAL A 1 97 ?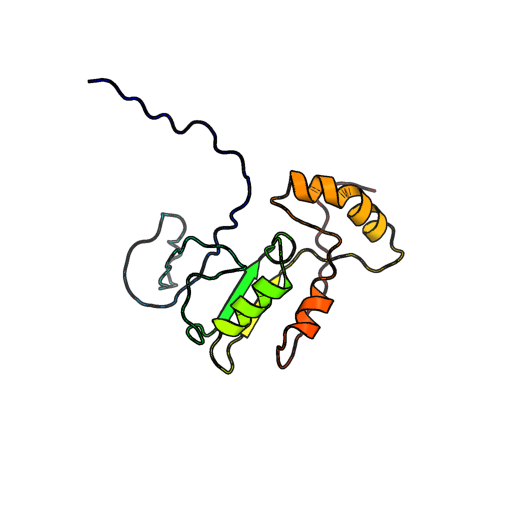 6.528 -1.823 -9.113 1.00 93.50 97 VAL A C 1
ATOM 756 O O . VAL A 1 97 ? 6.389 -1.343 -10.244 1.00 93.50 97 VAL A O 1
ATOM 759 N N . ALA A 1 98 ? 7.552 -2.594 -8.775 1.00 94.31 98 ALA A N 1
ATOM 760 C CA . ALA A 1 98 ? 8.513 -3.072 -9.743 1.00 94.31 98 ALA A CA 1
ATOM 761 C C . ALA A 1 98 ? 7.830 -3.811 -10.905 1.00 94.31 98 ALA A C 1
ATOM 763 O O . ALA A 1 98 ? 6.960 -4.671 -10.718 1.00 94.31 98 ALA A O 1
ATOM 764 N N . ALA A 1 99 ? 8.278 -3.498 -12.116 1.00 92.38 99 ALA A N 1
ATOM 765 C CA . ALA A 1 99 ? 8.009 -4.298 -13.294 1.00 92.38 99 ALA A CA 1
ATOM 766 C C . ALA A 1 99 ? 8.654 -5.692 -13.157 1.00 92.38 99 ALA A C 1
ATOM 768 O O . ALA A 1 99 ? 9.599 -5.845 -12.377 1.00 92.38 99 ALA A O 1
ATOM 769 N N . PRO A 1 100 ? 8.187 -6.699 -13.919 1.00 91.00 100 PRO A N 1
ATOM 770 C CA . PRO A 1 100 ? 8.775 -8.033 -13.882 1.00 91.00 100 PRO A CA 1
ATOM 771 C C . PRO A 1 100 ? 10.282 -8.007 -14.141 1.00 91.00 100 PRO A C 1
ATOM 773 O O . PRO A 1 100 ? 10.780 -7.173 -14.911 1.00 91.00 100 PRO A O 1
ATOM 776 N N . GLU A 1 101 ? 11.000 -8.933 -13.512 1.00 91.81 101 GLU A N 1
ATOM 777 C CA . GLU A 1 101 ? 12.434 -9.096 -13.727 1.00 91.81 101 GLU A CA 1
ATOM 778 C C . GLU A 1 101 ? 12.766 -9.282 -15.214 1.00 91.81 101 GLU A C 1
ATOM 780 O O . GLU A 1 101 ? 11.949 -9.741 -16.012 1.00 91.81 101 GLU A O 1
ATOM 785 N N . HIS A 1 102 ? 13.972 -8.862 -15.599 1.00 91.50 102 HIS A N 1
ATOM 786 C CA . HIS A 1 102 ? 14.482 -8.937 -16.975 1.00 91.50 102 HIS A CA 1
ATOM 787 C C . HIS A 1 102 ? 13.687 -8.152 -18.041 1.00 91.50 102 HIS A C 1
ATOM 789 O O . HIS A 1 102 ? 13.948 -8.294 -19.235 1.00 91.50 102 HIS A O 1
ATOM 795 N N . THR A 1 103 ? 12.767 -7.267 -17.648 1.00 91.44 103 THR A N 1
ATOM 796 C CA . THR A 1 103 ? 12.090 -6.353 -18.582 1.00 91.44 103 THR A CA 1
ATOM 797 C C . THR A 1 103 ? 12.852 -5.037 -18.756 1.00 91.44 103 THR A C 1
ATOM 799 O O . THR A 1 103 ? 13.490 -4.536 -17.829 1.00 91.44 103 THR A O 1
ATOM 802 N N . ARG A 1 104 ? 12.721 -4.400 -19.931 1.00 91.44 104 ARG A N 1
ATOM 803 C CA . ARG A 1 104 ? 13.286 -3.054 -20.178 1.00 91.44 104 ARG A CA 1
ATOM 804 C C . ARG A 1 104 ? 12.754 -2.021 -19.180 1.00 91.44 104 ARG A C 1
ATOM 806 O O . ARG A 1 104 ? 13.497 -1.139 -18.756 1.00 91.44 104 ARG A O 1
ATOM 813 N N . LEU A 1 105 ? 11.488 -2.157 -18.776 1.00 89.94 105 LEU A N 1
ATOM 814 C CA . LEU A 1 105 ? 10.868 -1.291 -17.775 1.00 89.94 105 LEU A CA 1
ATOM 815 C C . LEU A 1 105 ? 11.525 -1.457 -16.399 1.00 89.94 105 LEU A C 1
ATOM 817 O O . LEU A 1 105 ? 11.823 -0.453 -15.764 1.00 89.94 105 LEU A O 1
ATOM 821 N N . ARG A 1 106 ? 11.826 -2.688 -15.963 1.00 93.56 106 ARG A N 1
ATOM 822 C CA . ARG A 1 106 ? 12.556 -2.951 -14.709 1.00 93.56 106 ARG A CA 1
ATOM 823 C C . ARG A 1 106 ? 13.939 -2.303 -14.717 1.00 93.56 106 ARG A C 1
ATOM 825 O O . ARG A 1 106 ? 14.324 -1.669 -13.737 1.00 93.56 106 ARG A O 1
ATOM 832 N N . THR A 1 107 ? 14.661 -2.396 -15.834 1.00 92.81 107 THR A N 1
ATOM 833 C CA . THR A 1 107 ? 15.955 -1.717 -16.003 1.00 92.81 107 THR A CA 1
ATOM 834 C C . THR A 1 107 ? 15.811 -0.197 -15.912 1.00 92.81 107 THR A C 1
ATOM 836 O O . THR A 1 107 ? 16.569 0.442 -15.183 1.00 92.81 107 THR A O 1
ATOM 839 N N . ALA A 1 108 ? 14.814 0.381 -16.589 1.00 91.88 108 ALA A N 1
ATOM 840 C CA . ALA A 1 108 ? 14.542 1.815 -16.529 1.00 91.88 108 ALA A CA 1
ATOM 841 C C . ALA A 1 108 ? 14.156 2.271 -15.111 1.00 91.88 108 ALA A C 1
ATOM 843 O O . ALA A 1 108 ? 14.693 3.264 -14.629 1.00 91.88 108 ALA A O 1
ATOM 844 N N . GLN A 1 109 ? 13.293 1.526 -14.412 1.00 93.00 109 GLN A N 1
ATOM 845 C CA . GLN A 1 109 ? 12.920 1.800 -13.021 1.00 93.00 109 GLN A CA 1
ATOM 846 C C . GLN A 1 109 ? 14.138 1.783 -12.096 1.00 93.00 109 GLN A C 1
ATOM 848 O O . GLN A 1 109 ? 14.280 2.684 -11.280 1.00 93.00 109 GLN A O 1
ATOM 853 N N . ASN A 1 110 ? 15.030 0.797 -12.224 1.00 93.44 110 ASN A N 1
ATOM 854 C CA . ASN A 1 110 ? 16.243 0.721 -11.407 1.00 93.44 110 ASN A CA 1
ATOM 855 C C . ASN A 1 110 ? 17.164 1.924 -11.632 1.00 93.44 110 ASN A C 1
ATOM 857 O O . ASN A 1 110 ? 17.703 2.470 -10.672 1.00 93.44 110 ASN A O 1
ATOM 861 N N . TRP A 1 111 ? 17.318 2.355 -12.885 1.00 93.12 111 TRP A N 1
ATOM 862 C CA . TRP A 1 111 ? 18.185 3.480 -13.230 1.00 93.12 111 TRP A CA 1
ATOM 863 C C . TRP A 1 111 ? 17.586 4.835 -12.828 1.00 93.12 111 TRP A C 1
ATOM 865 O O . TRP A 1 111 ? 18.296 5.705 -12.332 1.00 93.12 111 TRP A O 1
ATOM 875 N N . LEU A 1 112 ? 16.270 4.999 -12.986 1.00 89.38 112 LEU A N 1
ATOM 876 C CA . LEU A 1 112 ? 15.552 6.228 -12.643 1.00 89.38 112 LEU A CA 1
ATOM 877 C C . LEU A 1 112 ? 15.139 6.300 -11.168 1.00 89.38 112 LEU A C 1
ATOM 879 O O . LEU A 1 112 ? 14.773 7.378 -10.708 1.00 89.38 112 LEU A O 1
ATOM 883 N N . SER A 1 113 ? 15.226 5.204 -10.406 1.00 88.62 113 SER A N 1
ATOM 884 C CA . SER A 1 113 ? 14.780 5.167 -9.008 1.00 88.62 113 SER A CA 1
ATOM 885 C C . SER A 1 113 ? 15.388 6.266 -8.128 1.00 88.62 113 SER A C 1
ATOM 887 O O . SER A 1 113 ? 14.633 6.811 -7.328 1.00 88.62 113 SER A O 1
ATOM 889 N N . PRO A 1 114 ? 16.682 6.638 -8.229 1.00 89.06 114 PRO A N 1
ATOM 890 C CA . PRO A 1 114 ? 17.222 7.742 -7.432 1.00 89.06 114 PRO A CA 1
ATOM 891 C C . PRO A 1 114 ? 16.568 9.088 -7.775 1.00 89.06 114 PRO A C 1
ATOM 893 O O . PRO A 1 114 ? 16.314 9.902 -6.891 1.00 89.06 114 PRO A O 1
ATOM 896 N N . VAL A 1 115 ? 16.246 9.305 -9.055 1.00 87.56 115 VAL A N 1
ATOM 897 C CA . VAL A 1 115 ? 15.553 10.511 -9.531 1.00 87.56 115 VAL A CA 1
ATOM 898 C C . VAL A 1 115 ? 14.106 10.513 -9.045 1.00 87.56 115 VAL A C 1
ATOM 900 O O . VAL A 1 115 ? 13.646 11.519 -8.511 1.00 87.56 115 VAL A O 1
ATOM 903 N N . SER A 1 116 ? 13.402 9.384 -9.164 1.00 82.94 116 SER A N 1
ATOM 904 C CA . SER A 1 116 ? 12.048 9.218 -8.625 1.00 82.94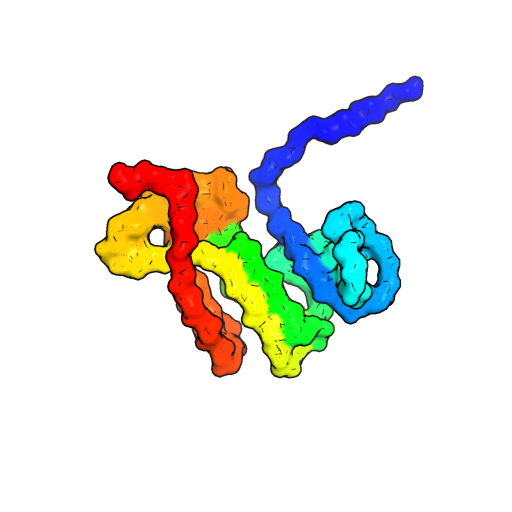 116 SER A CA 1
ATOM 905 C C . SER A 1 116 ? 12.009 9.412 -7.112 1.00 82.94 116 SER A C 1
ATOM 907 O O . SER A 1 116 ? 11.101 10.063 -6.613 1.00 82.94 116 SER A O 1
ATOM 909 N N . GLN A 1 117 ? 13.017 8.936 -6.384 1.00 85.62 117 GLN A N 1
ATOM 910 C CA . GLN A 1 117 ? 13.098 9.132 -4.943 1.00 85.62 117 GLN A CA 1
ATOM 911 C C . GLN A 1 117 ? 13.320 10.609 -4.588 1.00 85.62 117 GLN A C 1
ATOM 913 O O . GLN A 1 117 ? 12.720 11.107 -3.640 1.00 85.62 117 GLN A O 1
ATOM 918 N N . ALA A 1 118 ? 14.158 11.319 -5.347 1.00 77.38 118 ALA A N 1
ATOM 919 C CA . ALA A 1 118 ? 14.462 12.726 -5.096 1.00 77.38 118 ALA A CA 1
ATOM 920 C C . ALA A 1 118 ? 13.334 13.688 -5.513 1.00 77.38 118 ALA A C 1
ATOM 922 O O . ALA A 1 118 ? 13.161 14.726 -4.880 1.00 77.38 118 ALA A O 1
ATOM 923 N N . LEU A 1 119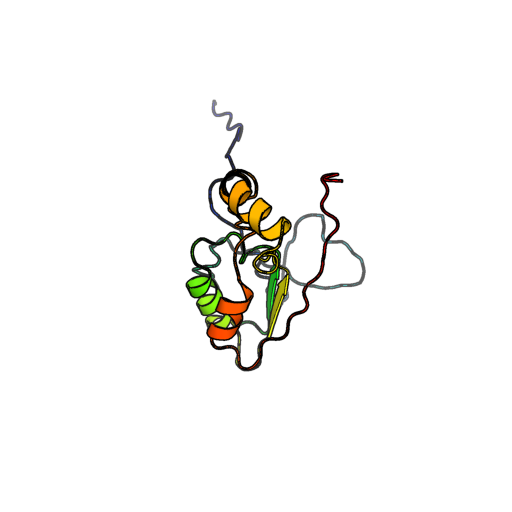 ? 12.588 13.372 -6.579 1.00 79.25 119 LEU A N 1
ATOM 924 C CA . LEU A 1 119 ? 11.592 14.273 -7.179 1.00 79.25 119 LEU A CA 1
ATOM 925 C C . LEU A 1 119 ? 10.136 13.821 -6.991 1.00 79.25 119 LEU A C 1
ATOM 927 O O . LEU A 1 119 ? 9.227 14.632 -7.137 1.00 79.25 119 LEU A O 1
ATOM 931 N N . GLY A 1 120 ? 9.903 12.544 -6.692 1.00 75.12 120 GLY A N 1
ATOM 932 C CA . GLY A 1 120 ? 8.586 11.914 -6.568 1.00 75.12 120 GLY A CA 1
ATOM 933 C C . GLY A 1 120 ? 8.240 11.551 -5.128 1.00 75.12 120 GLY A C 1
ATOM 934 O O . GLY A 1 120 ? 7.800 10.433 -4.876 1.00 75.12 120 GLY A O 1
ATOM 935 N N . ASP A 1 121 ? 8.493 12.467 -4.192 1.00 78.19 121 ASP A N 1
ATOM 936 C CA . ASP A 1 121 ? 8.141 12.328 -2.769 1.00 78.19 121 ASP A CA 1
ATOM 937 C C . ASP A 1 121 ? 8.688 11.045 -2.106 1.00 78.19 121 ASP A C 1
ATOM 939 O O . ASP A 1 121 ? 8.020 10.379 -1.322 1.00 78.19 121 ASP A O 1
ATOM 943 N N . GLY A 1 122 ? 9.915 10.647 -2.459 1.00 82.12 122 GLY A N 1
ATOM 944 C CA . GLY A 1 122 ? 10.549 9.442 -1.915 1.00 82.12 122 GLY A CA 1
ATOM 945 C C . GLY A 1 122 ? 10.218 8.139 -2.649 1.00 82.12 122 GLY A C 1
ATOM 946 O O . GLY A 1 122 ? 10.762 7.097 -2.279 1.00 82.12 122 GLY A O 1
ATOM 947 N N . CYS A 1 123 ? 9.397 8.176 -3.703 1.00 85.38 123 CYS A N 1
ATOM 948 C CA . CYS A 1 123 ? 8.960 6.990 -4.439 1.00 85.38 123 CYS A CA 1
ATOM 949 C C . CYS A 1 123 ? 10.129 6.161 -4.996 1.00 85.38 123 CYS A C 1
ATOM 951 O O . CYS A 1 123 ? 10.963 6.639 -5.770 1.00 85.38 123 CYS A O 1
ATOM 953 N N . ARG A 1 124 ? 10.140 4.871 -4.650 1.00 91.56 124 ARG A N 1
ATOM 954 C CA . ARG A 1 124 ? 11.026 3.844 -5.203 1.00 91.56 124 ARG A CA 1
ATOM 955 C C . ARG A 1 124 ? 10.216 2.930 -6.132 1.00 91.56 124 ARG A C 1
ATOM 957 O O . ARG A 1 124 ? 9.672 1.923 -5.675 1.00 91.56 124 ARG A O 1
ATOM 964 N N . PRO A 1 125 ? 10.114 3.246 -7.439 1.00 88.12 125 PRO A N 1
ATOM 965 C CA . PRO A 1 125 ? 9.244 2.521 -8.373 1.00 88.12 125 PRO A CA 1
ATOM 966 C C . PRO A 1 125 ? 9.730 1.096 -8.663 1.00 88.12 125 PRO A C 1
ATOM 968 O O . PRO A 1 125 ? 9.002 0.287 -9.224 1.00 88.12 125 PRO A O 1
ATOM 971 N N . ASN A 1 126 ? 10.967 0.778 -8.287 1.00 92.88 126 ASN A N 1
ATOM 972 C CA . ASN A 1 126 ? 11.560 -0.544 -8.400 1.00 92.88 126 ASN A CA 1
ATOM 973 C C . ASN A 1 126 ? 11.368 -1.404 -7.134 1.00 92.88 126 ASN A C 1
ATOM 975 O O . ASN A 1 126 ? 12.045 -2.421 -6.973 1.00 92.88 126 ASN A O 1
ATOM 979 N N . ARG A 1 127 ? 10.474 -1.024 -6.222 1.00 93.19 127 ARG A N 1
ATOM 980 C CA . ARG A 1 127 ? 10.208 -1.787 -5.002 1.00 93.19 127 ARG A CA 1
ATOM 981 C C . ARG A 1 127 ? 9.232 -2.937 -5.274 1.00 93.19 127 ARG A C 1
ATOM 983 O O . ARG A 1 127 ? 8.191 -2.752 -5.901 1.00 93.19 127 ARG A O 1
ATOM 990 N N . GLU A 1 128 ? 9.558 -4.124 -4.773 1.00 94.50 128 GLU A N 1
ATOM 991 C CA . GLU A 1 128 ? 8.710 -5.320 -4.870 1.00 94.50 128 GLU A CA 1
ATOM 992 C C . GLU A 1 128 ? 7.757 -5.413 -3.673 1.00 94.50 128 GLU A C 1
ATOM 994 O O . GLU A 1 128 ? 7.821 -6.346 -2.878 1.00 94.50 128 GLU A O 1
ATOM 999 N N . THR A 1 129 ? 6.893 -4.410 -3.496 1.00 92.56 129 THR A N 1
ATOM 1000 C CA . THR A 1 129 ? 6.039 -4.276 -2.298 1.00 92.56 129 THR A CA 1
ATOM 1001 C C . THR A 1 129 ? 5.147 -5.492 -2.037 1.00 92.56 129 THR A C 1
ATOM 1003 O O . THR A 1 129 ? 4.857 -5.777 -0.879 1.00 92.56 129 THR A O 1
ATOM 1006 N N . TRP A 1 130 ? 4.768 -6.244 -3.077 1.00 92.69 130 TRP A N 1
ATOM 1007 C CA . TRP A 1 130 ? 3.985 -7.478 -2.947 1.00 92.69 130 TRP A CA 1
ATOM 1008 C C . TRP A 1 130 ? 4.675 -8.529 -2.065 1.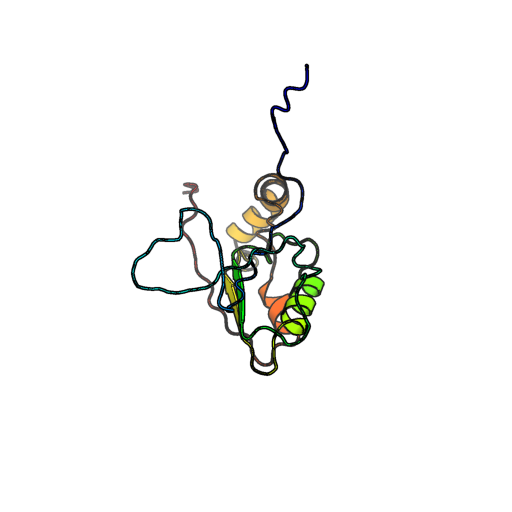00 92.69 130 TRP A C 1
ATOM 1010 O O . TRP A 1 130 ? 4.011 -9.153 -1.247 1.00 92.69 130 TRP A O 1
ATOM 1020 N N . THR A 1 131 ? 6.004 -8.658 -2.151 1.00 94.62 131 THR A N 1
ATOM 1021 C CA . THR A 1 131 ? 6.773 -9.609 -1.327 1.00 94.62 131 THR A CA 1
ATOM 1022 C C . THR A 1 131 ? 6.671 -9.284 0.162 1.00 94.62 131 THR A C 1
ATOM 1024 O O . THR A 1 131 ? 6.486 -10.170 0.991 1.00 94.62 131 THR A O 1
ATOM 1027 N N . LEU A 1 132 ? 6.733 -7.994 0.504 1.00 94.56 132 LEU A N 1
ATOM 1028 C CA . LEU A 1 132 ? 6.630 -7.515 1.881 1.00 94.56 132 LEU A CA 1
ATOM 1029 C C . LEU A 1 132 ? 5.195 -7.620 2.400 1.00 94.56 132 LEU A C 1
ATOM 1031 O O . LEU A 1 132 ? 4.998 -7.929 3.568 1.00 94.56 132 LEU A O 1
ATOM 1035 N N . LEU A 1 133 ? 4.197 -7.414 1.535 1.00 94.81 133 LEU A N 1
ATOM 1036 C CA . LEU A 1 133 ? 2.786 -7.623 1.869 1.00 94.81 133 LEU A CA 1
ATOM 1037 C C . LEU A 1 133 ? 2.495 -9.087 2.206 1.00 94.81 133 LEU A C 1
ATOM 1039 O O . LEU A 1 133 ? 1.845 -9.361 3.211 1.00 94.81 133 LEU A O 1
ATOM 1043 N N . GLU A 1 134 ? 3.009 -10.021 1.406 1.00 94.50 134 GLU A N 1
ATOM 1044 C CA . GLU A 1 134 ? 2.869 -11.465 1.637 1.00 94.50 134 GLU A CA 1
ATOM 1045 C C . GLU A 1 134 ? 3.538 -11.916 2.943 1.00 94.50 134 GLU A C 1
ATOM 1047 O O . GLU A 1 134 ? 3.068 -12.847 3.592 1.00 94.50 134 GLU A O 1
ATOM 1052 N N . GLN A 1 135 ? 4.605 -11.230 3.360 1.00 95.38 135 GLN A N 1
ATOM 1053 C CA . GLN A 1 135 ? 5.353 -11.528 4.585 1.00 95.38 135 GLN A CA 1
ATOM 1054 C C . GLN A 1 135 ? 4.860 -10.756 5.817 1.00 95.38 135 GLN A C 1
ATOM 1056 O O . GLN A 1 135 ? 5.296 -11.048 6.928 1.00 95.38 135 GLN A O 1
ATOM 1061 N N . ALA A 1 136 ? 3.968 -9.775 5.652 1.00 94.25 136 ALA A N 1
ATOM 1062 C CA . ALA A 1 136 ? 3.595 -8.863 6.732 1.00 94.25 136 ALA A CA 1
ATOM 1063 C C . ALA A 1 136 ? 2.791 -9.529 7.858 1.00 94.25 136 ALA A C 1
ATOM 1065 O O . ALA A 1 136 ? 2.820 -9.033 8.981 1.00 94.25 136 ALA A O 1
ATOM 1066 N N . GLY A 1 137 ? 2.105 -10.642 7.572 1.00 94.25 137 GLY A N 1
ATOM 1067 C CA . GLY A 1 137 ? 1.241 -11.339 8.531 1.00 94.25 137 GLY A CA 1
ATOM 1068 C C . GLY A 1 137 ? -0.260 -11.139 8.301 1.00 94.25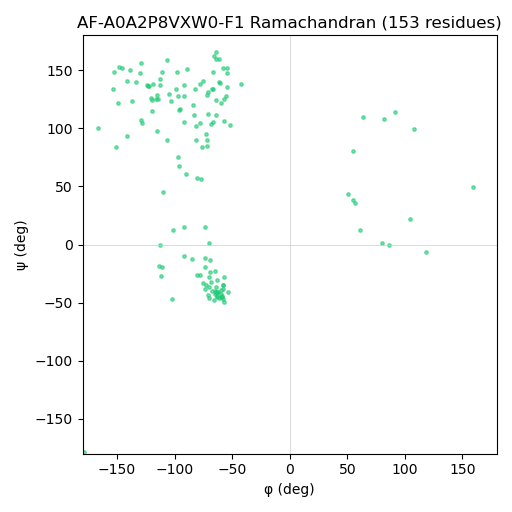 137 GLY A C 1
ATOM 1069 O O . GLY A 1 137 ? -1.043 -11.318 9.227 1.00 94.25 137 GLY A O 1
ATOM 1070 N N . PHE A 1 138 ? -0.677 -10.768 7.086 1.00 94.94 138 PHE A N 1
ATOM 1071 C CA . PHE A 1 138 ? -2.089 -10.817 6.695 1.00 94.94 138 PHE A CA 1
ATOM 1072 C C . PHE A 1 138 ? -2.525 -12.265 6.430 1.00 94.94 138 PHE A C 1
ATOM 1074 O O . PHE A 1 138 ? -1.806 -13.009 5.768 1.00 94.94 138 PHE A O 1
ATOM 1081 N N . ASP A 1 139 ? -3.740 -12.632 6.844 1.00 94.25 139 ASP A N 1
ATOM 1082 C CA . ASP A 1 139 ? -4.302 -13.971 6.588 1.00 94.25 139 ASP A CA 1
ATOM 1083 C C . ASP A 1 139 ? -4.376 -14.310 5.090 1.00 94.25 139 ASP A C 1
ATOM 1085 O O . ASP A 1 139 ? -4.220 -15.459 4.678 1.00 94.25 139 ASP A O 1
ATOM 1089 N N . ARG A 1 140 ? -4.654 -13.298 4.259 1.00 93.88 140 ARG A N 1
ATOM 1090 C CA . ARG A 1 140 ? -4.720 -13.423 2.804 1.00 93.88 140 ARG A CA 1
ATOM 1091 C C . ARG A 1 140 ? -4.405 -12.092 2.139 1.00 93.88 140 ARG A C 1
ATOM 1093 O O . ARG A 1 140 ? -5.007 -11.073 2.470 1.00 93.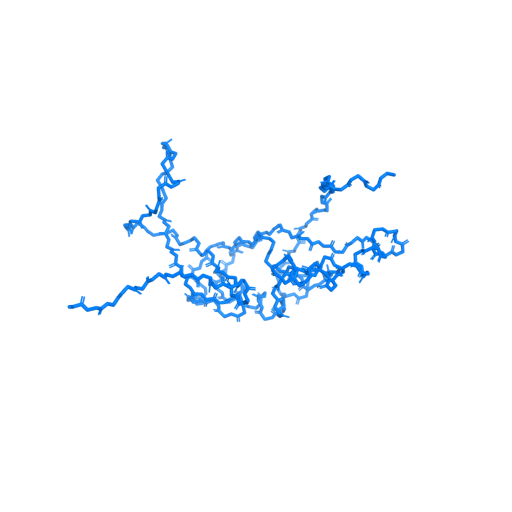88 140 ARG A O 1
ATOM 1100 N N . VAL A 1 141 ? -3.550 -12.134 1.123 1.00 95.06 141 VAL A N 1
ATOM 1101 C CA . VAL A 1 141 ? -3.237 -10.987 0.267 1.00 95.06 141 VAL A CA 1
ATOM 1102 C C . VAL A 1 141 ? -3.701 -11.307 -1.152 1.00 95.06 141 VAL A C 1
ATOM 1104 O O . VAL A 1 141 ? -3.333 -12.337 -1.707 1.00 95.06 141 VAL A O 1
ATOM 1107 N N . ASN A 1 142 ? -4.535 -10.444 -1.734 1.00 93.44 142 ASN A N 1
ATOM 1108 C CA . ASN A 1 142 ? -4.901 -10.514 -3.150 1.00 93.44 142 ASN A CA 1
ATOM 1109 C C . ASN A 1 142 ? -4.542 -9.181 -3.802 1.00 93.44 142 ASN A C 1
ATOM 1111 O O . ASN A 1 142 ? -4.824 -8.129 -3.228 1.00 93.44 142 ASN A O 1
ATOM 1115 N N . TYR A 1 143 ? -3.953 -9.226 -4.991 1.00 93.75 143 TYR A N 1
ATOM 1116 C CA . TYR A 1 143 ? -3.618 -8.034 -5.755 1.00 93.75 143 TYR A CA 1
ATOM 1117 C C . TYR A 1 143 ? -3.592 -8.339 -7.247 1.00 93.75 143 TYR A C 1
ATOM 1119 O O . TYR A 1 143 ? -3.187 -9.422 -7.666 1.00 93.75 143 TYR A O 1
ATOM 1127 N N . ASP A 1 144 ? -3.955 -7.333 -8.032 1.00 91.25 144 ASP A N 1
ATOM 1128 C CA . ASP A 1 144 ? -3.797 -7.330 -9.479 1.00 91.25 144 ASP A CA 1
ATOM 1129 C C . ASP A 1 144 ? -2.733 -6.305 -9.867 1.00 91.25 144 ASP A C 1
ATOM 1131 O O . ASP A 1 144 ? -2.567 -5.269 -9.216 1.00 91.25 144 ASP A O 1
ATOM 1135 N N . ARG A 1 145 ? -2.000 -6.577 -10.949 1.00 88.50 145 ARG A N 1
ATOM 1136 C CA . ARG A 1 145 ? -1.061 -5.603 -11.514 1.00 88.50 145 ARG A CA 1
ATOM 1137 C C . ARG A 1 145 ? -1.750 -4.836 -12.626 1.00 88.50 145 ARG A C 1
ATOM 1139 O O . ARG A 1 145 ? -2.098 -5.403 -13.658 1.00 88.50 145 ARG A O 1
ATOM 1146 N N . LEU A 1 146 ? -1.889 -3.535 -12.423 1.00 85.62 146 LEU A N 1
ATOM 1147 C CA . LEU A 1 146 ? -2.425 -2.621 -13.421 1.00 85.62 146 LEU A CA 1
ATOM 1148 C C . LEU A 1 146 ? -1.270 -1.918 -14.134 1.00 85.62 146 LEU A C 1
ATOM 1150 O O . LEU A 1 146 ? -0.337 -1.428 -13.498 1.00 85.62 146 LEU A O 1
ATOM 1154 N N . GLN A 1 147 ? -1.336 -1.854 -15.462 1.00 80.12 147 GLN A N 1
ATOM 1155 C CA . GLN A 1 147 ? -0.439 -1.015 -16.251 1.00 80.12 147 GLN A CA 1
ATOM 1156 C C . GLN A 1 147 ? -1.104 0.342 -16.455 1.00 80.12 147 GLN A C 1
ATOM 1158 O O . GLN A 1 147 ? -2.048 0.470 -17.232 1.00 80.12 147 GLN A O 1
ATOM 1163 N N . ALA A 1 148 ? -0.621 1.356 -15.743 1.00 69.31 148 ALA A N 1
ATOM 1164 C CA . ALA A 1 148 ? -1.013 2.728 -16.018 1.00 69.31 148 ALA A CA 1
ATOM 1165 C C . ALA A 1 148 ? -0.249 3.237 -17.255 1.00 69.31 148 ALA A C 1
ATOM 1167 O O . ALA A 1 148 ? 0.955 2.976 -17.367 1.00 69.31 148 ALA A O 1
ATOM 1168 N N . PRO A 1 149 ? -0.901 3.964 -18.181 1.00 63.69 149 PRO A N 1
ATOM 1169 C CA . PRO A 1 149 ? -0.195 4.610 -19.278 1.00 63.69 149 PRO A CA 1
ATOM 1170 C C . PRO A 1 149 ? 0.832 5.589 -18.697 1.00 63.69 149 PRO A C 1
ATOM 1172 O O . PRO A 1 149 ? 0.486 6.486 -17.927 1.00 63.69 149 PRO A O 1
ATOM 1175 N N . MET A 1 150 ? 2.110 5.396 -19.028 1.00 56.34 150 MET A N 1
ATOM 1176 C CA . MET A 1 150 ? 3.165 6.303 -18.581 1.00 56.34 150 MET A CA 1
ATOM 1177 C C . MET A 1 150 ? 2.949 7.673 -19.253 1.00 56.34 150 MET A C 1
ATOM 1179 O O . MET A 1 150 ? 2.754 7.706 -20.468 1.00 56.34 150 MET A O 1
ATOM 1183 N N . PRO A 1 151 ? 3.021 8.808 -18.531 1.00 51.97 151 PRO A N 1
ATOM 1184 C CA . PRO A 1 151 ? 2.849 10.134 -19.134 1.00 51.97 151 PRO A CA 1
ATOM 1185 C C . PRO A 1 151 ? 4.014 10.560 -20.048 1.00 51.97 151 PRO A C 1
ATOM 1187 O O . PRO A 1 151 ? 3.990 11.663 -20.589 1.00 51.97 151 PRO A O 1
ATOM 1190 N N . LEU A 1 152 ? 5.035 9.715 -20.227 1.00 49.81 152 LEU A N 1
ATOM 1191 C CA . LEU A 1 152 ? 6.153 9.968 -21.130 1.00 49.81 152 LEU A CA 1
ATOM 1192 C C . LEU A 1 152 ? 6.022 9.111 -22.397 1.00 49.81 152 LEU A C 1
ATOM 1194 O O . LEU A 1 152 ? 5.885 7.889 -22.285 1.00 49.81 152 LEU A O 1
ATOM 1198 N N . PRO A 1 153 ? 6.129 9.711 -23.598 1.00 40.44 153 PRO A N 1
ATOM 1199 C CA . PRO A 1 153 ? 6.208 8.967 -24.840 1.00 40.44 153 PRO A CA 1
ATOM 1200 C C . PRO A 1 153 ? 7.624 8.399 -24.950 1.00 40.44 153 PRO A C 1
ATOM 1202 O O . PRO A 1 153 ? 8.509 8.999 -25.548 1.00 40.44 153 PRO A O 1
ATOM 1205 N N . LEU A 1 154 ? 7.866 7.255 -24.318 1.00 44.31 154 LEU A N 1
ATOM 1206 C CA . LEU A 1 154 ? 9.008 6.410 -24.657 1.00 44.31 154 LEU A CA 1
ATOM 1207 C C . LEU A 1 154 ? 8.509 5.337 -25.628 1.00 44.31 154 LEU A C 1
ATOM 1209 O O . LEU A 1 154 ? 8.388 4.165 -25.273 1.00 44.31 154 LEU A O 1
ATOM 1213 N N . ALA A 1 155 ? 8.145 5.807 -26.823 1.00 37.88 155 ALA A N 1
ATOM 1214 C CA . ALA A 1 155 ? 8.004 5.015 -28.039 1.00 37.88 155 ALA A CA 1
ATOM 1215 C C . ALA A 1 155 ? 9.273 5.198 -28.878 1.00 37.88 155 ALA A C 1
ATOM 1217 O O . ALA A 1 155 ? 9.745 6.355 -28.960 1.00 37.88 155 ALA A O 1
#

pLDDT: mean 7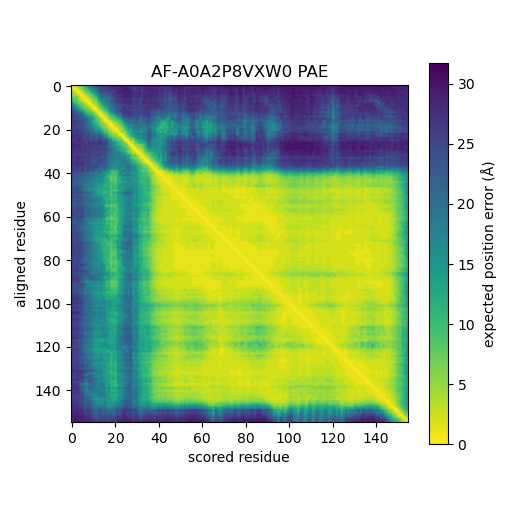5.11, std 24.6, range [24.53, 98.06]

Foldseek 3Di:
DDDDDDPDDDPLDDFDFQQDQDFDDDDDDDDPPPPPPDDGDGDGDGDHLLDDPAAFQADQEGEEEARCQADPDNLSSLLVRNRRHHVNHYYHYDHQEADDPPDPRNVVLVVCQVVCCVPVNHGRNHHHSVVSVVVNDDPDDDDDDDDDPDPDPPD

Sequence (155 aa):
MPGSGRCRRAFYLFSIPCLLIRWTKHTFVPPYVDTPGLEFSLELRIGTAEQLPVETASVDAVISTLVLCSVADVAATLQEVLRVLKSGGRFYFIEHVAAPEHTRLRTAQNWLSPVSQALGDGCRPNRETWTLLEQAGFDRVNYDRLQAPMPLPLA

Mean predicted aligned error: 11.45 Å